Protein AF-A0A2G9U4J9-F1 (afdb_monomer)

Foldseek 3Di:
DDDDPDPPPPDPDPDPQLDWPWDDDPPDIDTDDDQADPPDLVVCCVPPVSNSLNNLVVLLVLCQPPQLLPDDLVLQLLLLLLVVLLVQQVVCVVVVHDSFRPLVPDPLVVSCVVRHHPNNCVPPPDDNVNSSVVSSVSNVVCRPPDSSRSSSVNVVSSCVRVVSNDDDDDDDDD

Mean predicted aligned error: 8.85 Å

InterPro domains:
  IPR000299 FERM domain [PS50057] (1-174)
  IPR014352 FERM/acyl-CoA-binding protein superfamily [G3DSA:1.20.80.10] (36-163)
  IPR035963 FERM superfamily, second domain [SSF47031] (39-164)

Sequence (174 aa):
MMRSFGFSNSGFDPLPAAGKVLVKGPILSFELRLRFIPQSAYELLLTESNAFFYLNEQVFEDFLGHVAWKVSLEAALELAALKVCRDCLEKQVKSCLDHKIDLDSINMDSAMQAFIPKSVLCGENIKPSALRRQFSQLLKKFSSLSPTESVLRSLSILIDIVKFDVEIFKASMG

Radius of gyration: 19.48 Å; Cα contacts (8 Å, |Δi|>4): 143; chains: 1; bounding box: 36×62×48 Å

Nearest PDB structures (foldseek):
  2j0j-assembly1_A  TM=7.687E-01  e=2.417E-04  Gallus gallus
  2al6-assembly2_B  TM=7.504E-01  e=2.417E-04  Gallus gallus
  4cye-assembly1_A  TM=7.623E-01  e=3.446E-04  Gallus gallus
  6cb0-assembly1_A  TM=7.656E-01  e=4.671E-0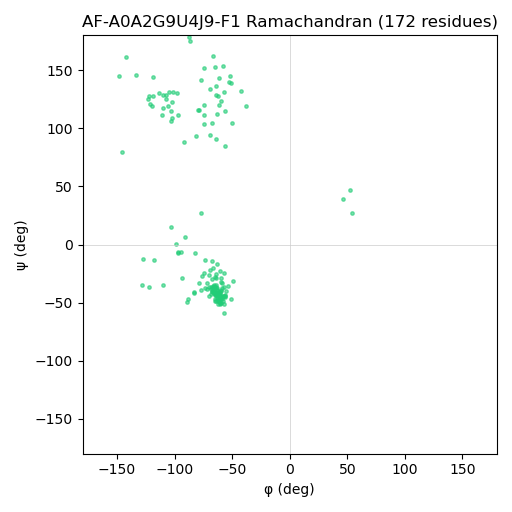4  Gallus gallus
  7edr-assembly1_A  TM=7.122E-01  e=2.832E-02  Drosophila melanogaster

Solvent-accessible surface area (backbone atoms only — not comparable to full-atom values): 10857 Å² total; per-residue (Å²): 142,80,84,80,79,76,80,72,92,66,78,84,65,74,80,64,85,82,59,86,56,67,50,75,58,99,87,50,73,50,68,75,76,92,80,83,69,66,98,40,71,66,56,36,42,75,76,38,51,67,58,38,59,38,47,49,54,57,51,52,48,51,30,68,74,74,46,37,74,77,55,54,64,65,58,38,44,51,48,31,28,37,50,51,43,38,55,48,42,55,52,29,59,75,66,73,48,70,100,60,61,63,69,87,76,54,59,60,69,60,51,45,67,74,50,38,40,63,59,60,72,66,33,93,89,56,57,67,70,59,52,52,51,54,41,54,51,46,36,66,68,42,49,77,52,50,63,65,58,34,45,54,53,43,49,67,56,42,43,80,73,65,39,76,86,62,85,90,79,94,79,85,88,132

Secondary structure (DSSP, 8-state):
----------------TT---EEE-SS-EEE----S--S-HHHHHHH-HHHHHHHHHHHHHHIIIIIGGGS-HHHHHHHHHHHHHHHHHHHHHHTT--SS--GGG--HHHHHHHHS-HHHHT-TT--HHHHHHHHHHHHHHHTTS-HHHHHHHHHHHHHHHH-TT---------

Organism: Teladorsagia circumcincta (NCBI:txid45464)

Structure (mmCIF, N/CA/C/O backbone):
data_AF-A0A2G9U4J9-F1
#
_entry.id   AF-A0A2G9U4J9-F1
#
loop_
_atom_site.group_PDB
_atom_site.id
_atom_site.type_symbol
_atom_site.label_atom_id
_atom_site.label_alt_id
_atom_site.label_comp_id
_atom_site.label_asym_id
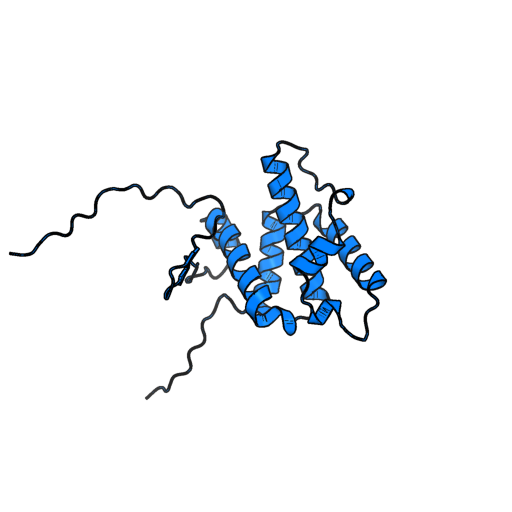_atom_site.label_entity_id
_atom_site.label_seq_id
_atom_site.pdbx_PDB_ins_code
_atom_site.Cartn_x
_atom_site.Cartn_y
_atom_site.Cartn_z
_atom_site.occupancy
_atom_site.B_iso_or_equiv
_atom_site.auth_seq_id
_atom_site.auth_comp_id
_atom_site.auth_asym_id
_atom_site.auth_atom_id
_atom_site.pdbx_PDB_model_num
ATOM 1 N N . MET A 1 1 ? -12.123 -42.830 29.440 1.00 36.97 1 MET A N 1
ATOM 2 C CA . MET A 1 1 ? -11.013 -41.932 29.826 1.00 36.97 1 MET A CA 1
ATOM 3 C C . MET A 1 1 ? -10.673 -41.062 28.618 1.00 36.97 1 MET A C 1
ATOM 5 O O . MET A 1 1 ? -9.771 -41.378 27.861 1.00 36.97 1 MET A O 1
ATOM 9 N N . MET A 1 2 ? -11.474 -40.023 28.381 1.00 30.92 2 MET A N 1
ATOM 10 C CA . MET A 1 2 ? -11.216 -38.993 27.372 1.00 30.92 2 MET A CA 1
ATOM 11 C C . MET A 1 2 ? -10.877 -37.730 28.152 1.00 30.92 2 MET A C 1
ATOM 13 O O . MET A 1 2 ? -11.672 -37.281 28.974 1.00 30.92 2 MET A O 1
ATOM 17 N N . ARG A 1 3 ? -9.653 -37.229 27.984 1.00 28.72 3 ARG A N 1
ATOM 18 C CA . ARG A 1 3 ? -9.220 -35.984 28.612 1.00 28.72 3 ARG A CA 1
ATOM 19 C C . ARG A 1 3 ? -9.871 -34.829 27.863 1.00 28.72 3 ARG A C 1
ATOM 21 O O . ARG A 1 3 ? -9.539 -34.578 26.710 1.00 28.72 3 ARG A O 1
ATOM 28 N N . SER A 1 4 ? -10.786 -34.150 28.541 1.00 30.53 4 SER A N 1
ATOM 29 C CA . SER A 1 4 ? -11.252 -32.819 28.181 1.00 30.53 4 SER A CA 1
ATOM 30 C C . SER A 1 4 ? -10.045 -31.884 28.104 1.00 30.53 4 SER A C 1
ATOM 32 O O . SER A 1 4 ? -9.381 -31.648 29.113 1.00 30.53 4 SER A O 1
ATOM 34 N N . PHE A 1 5 ? -9.738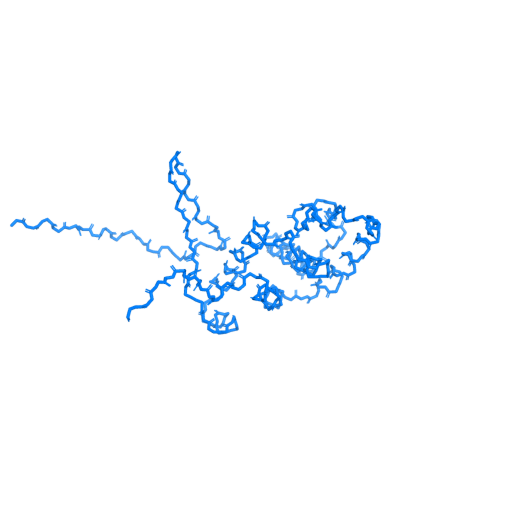 -31.368 26.915 1.00 31.17 5 PHE A N 1
ATOM 35 C CA . PHE A 1 5 ? -8.897 -30.183 26.797 1.00 31.17 5 PHE A CA 1
ATOM 36 C C . PHE A 1 5 ? -9.760 -28.991 27.200 1.00 31.17 5 PHE A C 1
ATOM 38 O O . PHE A 1 5 ? -10.661 -28.583 26.471 1.00 31.17 5 PHE A O 1
ATOM 45 N N . GLY A 1 6 ? -9.532 -28.493 28.414 1.00 28.42 6 GLY A N 1
ATOM 46 C CA . GLY A 1 6 ? -10.104 -27.233 28.857 1.00 28.42 6 GLY A CA 1
ATOM 47 C C . GLY A 1 6 ? -9.552 -26.113 27.986 1.00 28.42 6 GLY A C 1
ATOM 48 O O . GLY A 1 6 ? -8.365 -25.807 28.055 1.00 28.42 6 GLY A O 1
ATOM 49 N N . PHE A 1 7 ? -10.412 -25.504 27.174 1.00 33.00 7 PHE A N 1
ATOM 50 C CA . PHE A 1 7 ? -10.170 -24.152 26.697 1.00 33.00 7 PHE A CA 1
ATOM 51 C C . PHE A 1 7 ? -10.279 -23.245 27.921 1.00 33.00 7 PHE A C 1
ATOM 53 O O . PHE A 1 7 ? -11.371 -23.036 28.451 1.00 33.00 7 PHE A O 1
ATOM 60 N N . SER A 1 8 ? -9.141 -22.775 28.434 1.00 32.09 8 SER A N 1
ATOM 61 C CA . SER A 1 8 ? -9.169 -21.697 29.413 1.00 32.09 8 SER A CA 1
ATOM 62 C C . SER A 1 8 ? -9.732 -20.463 28.722 1.00 32.09 8 SER A C 1
ATOM 64 O O . SER A 1 8 ? -9.238 -20.071 27.666 1.00 32.09 8 SER A O 1
ATOM 66 N N . ASN A 1 9 ? -10.740 -19.854 29.343 1.00 37.81 9 ASN A N 1
ATOM 67 C CA . ASN A 1 9 ? -11.154 -18.480 29.095 1.00 37.81 9 ASN A CA 1
ATOM 68 C C . ASN A 1 9 ? -9.953 -17.545 29.321 1.00 37.81 9 ASN A C 1
ATOM 70 O O . ASN A 1 9 ? -9.770 -17.007 30.409 1.00 37.81 9 ASN A O 1
ATOM 74 N N . SER A 1 10 ? -9.116 -17.372 28.306 1.00 32.56 10 SER A N 1
ATOM 75 C CA . SER A 1 10 ? -8.275 -16.192 28.147 1.00 32.56 10 SER A CA 1
ATOM 76 C C . SER A 1 10 ? -8.949 -15.359 27.073 1.00 32.56 10 SER A C 1
ATOM 78 O O . SER A 1 10 ? -9.120 -15.842 25.953 1.00 32.56 10 SER A O 1
ATOM 80 N N . GLY A 1 11 ? -9.416 -14.175 27.466 1.00 31.97 11 GLY A N 1
ATOM 81 C CA . GLY A 1 11 ? -10.192 -13.268 26.637 1.00 31.97 11 GLY A CA 1
ATOM 82 C C . GLY A 1 11 ? -9.645 -13.175 25.220 1.00 31.97 11 GLY A C 1
ATOM 83 O O . GLY A 1 11 ? -8.449 -12.991 25.007 1.00 31.97 11 GLY A O 1
ATOM 84 N N . PHE A 1 12 ? -10.546 -13.300 24.248 1.00 34.50 12 PHE A N 1
ATOM 85 C CA . PHE A 1 12 ? -10.321 -12.658 22.967 1.00 34.50 12 PHE A CA 1
ATOM 86 C C . PHE A 1 12 ? -10.325 -11.162 23.255 1.00 34.50 12 PHE A C 1
ATOM 88 O O . PHE A 1 12 ? -11.378 -10.527 23.308 1.00 34.50 12 PHE A O 1
ATOM 95 N N . ASP A 1 13 ? -9.138 -10.631 23.533 1.00 31.45 13 ASP A N 1
ATOM 96 C CA . ASP A 1 13 ? -8.914 -9.203 23.474 1.00 31.45 13 ASP A CA 1
ATOM 97 C C . ASP A 1 13 ? -9.378 -8.722 22.089 1.00 31.45 13 ASP A C 1
ATOM 99 O O . ASP A 1 13 ? -9.175 -9.428 21.089 1.00 31.45 13 ASP A O 1
ATOM 103 N N . PRO A 1 14 ? -10.037 -7.556 22.004 1.00 36.38 14 PRO A N 1
ATOM 104 C CA . PRO A 1 14 ? -10.366 -6.962 20.719 1.00 36.38 14 PRO A CA 1
ATOM 105 C C . PRO A 1 14 ? -9.102 -6.905 19.860 1.00 36.38 14 PRO A C 1
ATOM 107 O O . PRO A 1 14 ? -8.018 -6.610 20.369 1.00 36.38 14 PRO A O 1
ATOM 110 N N . LEU A 1 15 ? -9.260 -7.223 18.570 1.00 43.19 15 LEU A N 1
ATOM 111 C CA . LEU A 1 15 ? -8.196 -7.215 17.567 1.00 43.19 15 LEU A CA 1
ATOM 112 C C . LEU A 1 15 ? -7.256 -6.022 17.834 1.00 43.19 15 LEU A C 1
ATOM 114 O O . LEU A 1 15 ? -7.739 -4.884 17.844 1.00 43.19 15 LEU A O 1
ATOM 118 N N . PRO A 1 16 ? -5.954 -6.242 18.107 1.00 38.91 16 PRO A N 1
ATOM 119 C CA . PRO A 1 16 ? -5.053 -5.147 18.426 1.00 38.91 16 PRO A CA 1
ATOM 120 C C . PRO A 1 16 ? -5.074 -4.155 17.269 1.00 38.91 16 PRO A C 1
ATOM 122 O O . PRO A 1 16 ? -4.979 -4.549 16.105 1.00 38.91 16 PRO A O 1
ATOM 125 N N . ALA A 1 17 ? -5.236 -2.872 17.596 1.00 41.47 17 ALA A N 1
ATOM 126 C CA . ALA A 1 17 ? -5.313 -1.791 16.626 1.00 41.47 17 ALA A CA 1
ATOM 127 C C . ALA A 1 17 ? -4.137 -1.883 15.636 1.00 41.47 17 ALA A C 1
ATOM 129 O O . ALA A 1 17 ? -2.997 -1.590 15.990 1.00 41.47 17 ALA A O 1
ATOM 130 N N . ALA A 1 18 ? -4.433 -2.340 14.415 1.00 43.75 18 ALA A N 1
ATOM 131 C CA . ALA A 1 18 ? -3.547 -2.359 13.252 1.00 43.75 18 ALA A CA 1
ATOM 132 C C . ALA A 1 18 ? -2.112 -2.877 13.505 1.00 43.75 18 ALA A C 1
ATOM 134 O O . ALA A 1 18 ? -1.146 -2.339 12.967 1.00 43.75 18 ALA A O 1
ATOM 135 N N . GLY A 1 19 ? -1.954 -3.919 14.326 1.00 52.53 19 GLY A N 1
ATOM 136 C CA . GLY A 1 19 ? -0.656 -4.539 14.601 1.00 52.53 19 GLY A CA 1
ATOM 137 C C . GLY A 1 19 ? -0.524 -5.902 13.931 1.00 52.53 19 GLY A C 1
ATOM 138 O O . GLY A 1 19 ? -1.340 -6.792 14.163 1.00 52.53 19 GLY A O 1
ATOM 139 N N . LYS A 1 20 ? 0.526 -6.104 13.130 1.00 58.56 20 LYS A N 1
ATOM 140 C CA . LYS A 1 20 ? 0.898 -7.438 12.651 1.00 58.56 20 LYS A CA 1
ATOM 141 C C . LYS A 1 20 ? 1.197 -8.377 13.813 1.00 58.56 20 LYS A C 1
ATOM 143 O O . LYS A 1 20 ? 2.131 -8.139 14.573 1.00 58.56 20 LYS A O 1
ATOM 148 N N . VAL A 1 21 ? 0.488 -9.501 13.879 1.00 64.06 21 VAL A N 1
ATOM 149 C CA . VAL A 1 21 ? 0.879 -10.633 14.724 1.00 64.06 21 VAL A CA 1
ATOM 150 C C . VAL A 1 21 ? 1.730 -11.573 13.874 1.00 64.06 21 VAL A C 1
ATOM 152 O O . VAL A 1 21 ? 1.216 -12.470 13.206 1.00 64.06 21 VAL A O 1
ATOM 155 N N . LEU A 1 22 ? 3.041 -11.317 13.861 1.00 75.00 22 LEU A N 1
ATOM 156 C CA . LEU A 1 22 ? 4.043 -12.205 13.276 1.00 75.00 22 LEU A CA 1
ATOM 157 C C . LEU A 1 22 ? 4.885 -12.811 14.399 1.00 75.00 22 LEU A C 1
ATOM 159 O O . LEU A 1 22 ? 5.683 -12.119 15.030 1.00 75.00 22 LEU A O 1
ATOM 163 N N . VAL A 1 23 ? 4.742 -14.114 14.621 1.00 77.25 23 VAL A N 1
ATOM 164 C CA . VAL A 1 23 ? 5.563 -14.861 15.579 1.00 77.25 23 VAL A CA 1
ATOM 165 C C . VAL A 1 23 ? 6.601 -15.652 14.794 1.00 77.25 23 VAL A C 1
ATOM 167 O O . VAL A 1 23 ? 6.274 -16.643 14.143 1.00 77.25 23 VAL A O 1
ATOM 170 N N . LYS A 1 24 ? 7.861 -15.202 14.829 1.00 75.38 24 LYS A N 1
ATOM 171 C CA . LYS A 1 24 ? 8.996 -15.891 14.196 1.00 75.38 24 LYS A CA 1
ATOM 172 C C . LYS A 1 24 ? 9.743 -16.741 15.218 1.00 75.38 24 LYS A C 1
ATOM 174 O O . LYS A 1 24 ? 10.407 -16.216 16.106 1.00 75.38 24 LYS A O 1
ATOM 179 N N . GLY A 1 25 ? 9.645 -18.054 15.063 1.00 78.25 25 GLY A N 1
ATOM 180 C CA . GLY A 1 25 ? 10.557 -19.012 15.672 1.00 78.25 25 GLY A CA 1
ATOM 181 C C . GLY A 1 25 ? 11.791 -19.262 14.793 1.00 78.25 25 GLY A C 1
ATOM 182 O O . GLY A 1 25 ? 11.885 -18.738 13.683 1.00 78.25 25 GLY A O 1
ATOM 183 N N . PRO A 1 26 ? 12.732 -20.103 15.256 1.00 79.62 26 PRO A N 1
ATOM 184 C CA . PRO A 1 26 ? 13.953 -20.430 14.513 1.00 79.62 26 PRO A CA 1
ATOM 185 C C . PRO A 1 26 ? 13.695 -21.220 13.218 1.00 79.62 26 PRO A C 1
ATOM 187 O O . PRO A 1 26 ? 14.551 -21.245 12.343 1.00 79.62 26 PRO A O 1
ATOM 190 N N . ILE A 1 27 ? 12.532 -21.875 13.103 1.00 89.31 27 ILE A N 1
ATOM 191 C CA . ILE A 1 27 ? 12.177 -22.750 11.970 1.00 89.31 27 ILE A CA 1
ATOM 192 C C . ILE A 1 27 ? 10.813 -22.378 11.366 1.00 89.31 27 ILE A C 1
ATOM 194 O O . ILE A 1 27 ? 10.626 -22.488 10.159 1.00 89.31 27 ILE A O 1
ATOM 198 N N . LEU A 1 28 ? 9.855 -21.935 12.187 1.00 89.31 28 LEU A N 1
ATOM 199 C CA . LEU A 1 28 ? 8.484 -21.642 11.763 1.00 89.31 28 LEU A CA 1
ATOM 200 C C . LEU A 1 28 ? 8.137 -20.174 12.000 1.00 89.31 28 LEU A C 1
ATOM 202 O O . LEU A 1 28 ? 8.521 -19.596 13.016 1.00 89.31 28 LEU A O 1
ATOM 206 N N . SER A 1 29 ? 7.355 -19.602 11.089 1.00 86.56 29 SER A N 1
ATOM 207 C CA . SER A 1 29 ? 6.734 -18.289 11.247 1.00 86.56 29 SER A CA 1
ATOM 208 C C . SER A 1 29 ? 5.218 -18.418 11.207 1.00 86.56 29 SER A C 1
ATOM 210 O O . SER A 1 29 ? 4.678 -18.981 10.256 1.00 86.56 29 SER A O 1
ATOM 212 N N . PHE A 1 30 ? 4.543 -17.864 12.207 1.00 87.31 30 PHE A N 1
ATOM 213 C CA . PHE A 1 30 ? 3.091 -17.739 12.231 1.00 87.31 30 PHE A CA 1
ATOM 214 C C . PHE A 1 30 ? 2.722 -16.303 11.894 1.00 87.31 30 PHE A C 1
ATOM 216 O O . PHE A 1 30 ? 3.172 -15.382 12.575 1.00 87.31 30 PHE A O 1
ATOM 223 N N . GLU A 1 31 ? 1.918 -16.123 10.853 1.00 88.94 31 GLU A N 1
ATOM 224 C CA . GLU A 1 31 ? 1.393 -14.826 10.442 1.00 88.94 31 GLU A CA 1
ATOM 225 C C . GLU A 1 31 ? -0.136 -14.901 10.465 1.00 88.94 31 GLU A C 1
ATOM 227 O O . GLU A 1 31 ? -0.730 -15.746 9.790 1.00 88.94 31 GLU A O 1
ATOM 232 N N . LEU A 1 32 ? -0.777 -14.041 11.262 1.00 90.88 32 LEU A N 1
ATOM 233 C CA . LEU A 1 32 ? -2.209 -13.782 11.106 1.00 90.88 32 LEU A CA 1
ATOM 234 C C . LEU A 1 32 ? -2.417 -13.145 9.733 1.00 90.88 32 LEU A C 1
ATOM 236 O O . LEU A 1 32 ? -1.622 -12.285 9.376 1.00 90.88 32 LEU A O 1
ATOM 240 N N . ARG A 1 33 ? -3.439 -13.564 8.978 1.00 93.25 33 ARG A N 1
ATOM 241 C CA . ARG A 1 33 ? -3.790 -12.979 7.677 1.00 93.25 33 ARG A CA 1
ATOM 242 C C . ARG A 1 33 ? -5.292 -13.051 7.425 1.00 93.25 33 ARG A C 1
ATOM 244 O O . ARG A 1 33 ? -5.934 -14.042 7.780 1.00 93.25 33 ARG A O 1
ATOM 251 N N . LEU A 1 34 ? -5.837 -12.039 6.755 1.00 92.69 34 LEU A N 1
ATOM 252 C CA . LEU A 1 34 ? -7.154 -12.116 6.131 1.00 92.69 34 LEU A CA 1
ATOM 253 C C . LEU A 1 34 ? -7.047 -12.972 4.875 1.00 92.69 34 LEU A C 1
ATOM 255 O O . LEU A 1 34 ? -6.283 -12.655 3.964 1.00 92.69 34 LEU A O 1
ATOM 259 N N . ARG A 1 35 ? -7.811 -14.064 4.856 1.00 91.75 35 ARG A N 1
ATOM 260 C CA . ARG A 1 35 ? -7.855 -15.012 3.738 1.00 91.75 35 ARG A CA 1
ATOM 261 C C . ARG A 1 35 ? -9.176 -14.979 2.979 1.00 91.75 35 ARG A C 1
ATOM 263 O O . ARG A 1 35 ? -9.197 -15.145 1.770 1.00 91.75 35 ARG A O 1
ATOM 270 N N . PHE A 1 36 ? -10.273 -14.749 3.692 1.00 88.94 36 PHE A N 1
ATOM 271 C CA . PHE A 1 36 ? -11.599 -14.617 3.104 1.00 88.94 36 PHE A CA 1
ATOM 272 C C . PHE A 1 36 ? -11.948 -13.137 3.050 1.00 88.94 36 PHE A C 1
ATOM 274 O O . PHE A 1 36 ? -12.144 -12.505 4.088 1.00 88.94 36 PHE A O 1
ATOM 281 N N . ILE A 1 37 ? -11.955 -12.588 1.841 1.00 88.31 37 ILE A N 1
ATOM 282 C CA . ILE A 1 37 ? -12.143 -11.161 1.598 1.00 88.31 37 ILE A CA 1
ATOM 283 C C . ILE A 1 37 ? -13.542 -10.973 1.009 1.00 88.31 37 ILE A C 1
ATOM 285 O O . ILE A 1 37 ? -13.884 -11.674 0.053 1.00 88.31 37 ILE A O 1
ATOM 289 N N . PRO A 1 38 ? -14.371 -10.070 1.564 1.00 85.81 38 PRO A N 1
ATOM 290 C CA . PRO A 1 38 ? -15.657 -9.739 0.966 1.00 85.81 38 PRO A CA 1
ATOM 291 C C . PRO A 1 38 ? -15.480 -9.233 -0.463 1.00 85.81 38 PRO A C 1
ATOM 293 O O . PRO A 1 38 ? -14.461 -8.633 -0.801 1.00 85.81 38 PRO A O 1
ATOM 296 N N . GLN A 1 39 ? -16.506 -9.403 -1.292 1.00 83.44 39 GLN A N 1
ATOM 297 C CA . GLN A 1 39 ? -16.456 -8.972 -2.690 1.00 83.44 39 GLN A CA 1
ATOM 298 C C . GLN A 1 39 ? -16.234 -7.454 -2.830 1.00 83.44 39 GLN A C 1
ATOM 300 O O . GLN A 1 39 ? -15.747 -6.982 -3.855 1.00 83.44 39 GLN A O 1
ATOM 305 N N . SER A 1 40 ? -16.581 -6.685 -1.795 1.00 89.25 40 SER A N 1
ATOM 306 C CA . SER A 1 40 ? -16.404 -5.242 -1.749 1.00 89.25 40 SER A CA 1
ATOM 307 C C . SER A 1 40 ? -15.562 -4.814 -0.549 1.00 89.25 40 SER A C 1
ATOM 309 O O . SER A 1 40 ? -15.924 -5.043 0.605 1.00 89.25 40 SER A O 1
ATOM 311 N N . ALA A 1 41 ? -14.479 -4.076 -0.809 1.00 90.88 41 ALA A N 1
ATOM 312 C CA . ALA A 1 41 ? -13.712 -3.410 0.246 1.00 90.88 41 ALA A CA 1
ATOM 313 C C . ALA A 1 41 ? -14.572 -2.409 1.045 1.00 90.88 41 ALA A C 1
ATOM 315 O O . ALA A 1 41 ? -14.328 -2.184 2.228 1.00 90.88 41 ALA A O 1
ATOM 316 N N . TYR A 1 42 ? -15.603 -1.833 0.415 1.00 92.00 42 TYR A N 1
ATOM 317 C CA . TYR A 1 42 ? -16.548 -0.940 1.082 1.00 92.00 42 TYR A CA 1
ATOM 318 C C . TYR A 1 42 ? -17.457 -1.692 2.065 1.00 92.00 42 TYR A C 1
ATOM 320 O O . TYR A 1 42 ? -17.743 -1.192 3.147 1.00 92.00 42 TYR A O 1
ATOM 328 N N . GLU A 1 43 ? -17.866 -2.916 1.731 1.00 92.56 43 GLU A N 1
ATOM 329 C CA . GLU A 1 43 ? -18.619 -3.771 2.655 1.00 92.56 43 GLU A CA 1
ATOM 330 C C . GLU A 1 43 ? -17.774 -4.135 3.882 1.00 92.56 43 GLU A C 1
ATOM 332 O O . GLU A 1 43 ? -18.251 -4.027 5.012 1.00 92.56 43 GLU A O 1
ATOM 337 N N . LEU A 1 44 ? -16.497 -4.482 3.673 1.00 92.94 44 LEU A N 1
ATOM 338 C CA . LEU A 1 44 ? -15.561 -4.744 4.769 1.00 92.94 44 LEU A CA 1
ATOM 339 C C . LEU A 1 44 ? -15.380 -3.515 5.671 1.00 92.94 44 LEU A C 1
ATOM 341 O O . LEU A 1 44 ? -15.359 -3.647 6.887 1.00 92.94 44 LEU A O 1
ATOM 345 N N . LEU A 1 45 ? -15.297 -2.315 5.092 1.00 94.00 45 LEU A N 1
ATOM 346 C CA . LEU A 1 45 ? -15.221 -1.064 5.847 1.00 94.00 45 LEU A CA 1
ATOM 347 C C . LEU A 1 45 ? -16.451 -0.838 6.742 1.00 94.00 45 LEU A C 1
ATOM 349 O O . LEU A 1 45 ? -16.295 -0.400 7.882 1.00 94.00 45 LEU A O 1
ATOM 353 N N . LEU A 1 46 ? -17.655 -1.091 6.220 1.00 93.25 46 LEU A N 1
ATOM 354 C CA . LEU A 1 46 ? -18.906 -0.878 6.956 1.00 93.25 46 LEU A CA 1
ATOM 355 C C . LEU A 1 46 ? -19.127 -1.909 8.065 1.00 93.25 46 LEU A C 1
ATOM 357 O O . LEU A 1 46 ? -19.738 -1.586 9.081 1.00 93.25 46 LEU A O 1
ATOM 361 N N . THR A 1 47 ? -18.666 -3.140 7.852 1.00 92.81 47 THR A N 1
ATOM 362 C CA . THR A 1 47 ? -18.865 -4.252 8.789 1.00 92.81 47 THR A CA 1
ATOM 363 C C . THR A 1 47 ? -17.759 -4.321 9.838 1.00 92.81 47 THR A C 1
ATOM 365 O O . THR A 1 47 ? -18.058 -4.420 11.022 1.00 92.81 47 THR A O 1
ATOM 368 N N . GLU A 1 48 ? -16.493 -4.219 9.425 1.00 93.06 48 GLU A N 1
ATOM 369 C CA . GLU A 1 48 ? -15.310 -4.427 10.266 1.00 93.06 48 GLU A CA 1
ATOM 370 C C . GLU A 1 48 ? -14.165 -3.482 9.851 1.00 93.06 48 GLU A C 1
ATOM 372 O O . GLU A 1 48 ? -13.204 -3.858 9.169 1.00 93.06 48 GLU A O 1
ATOM 377 N N . SER A 1 49 ? -14.231 -2.223 10.290 1.00 92.44 49 SER A N 1
ATOM 378 C CA . SER A 1 49 ? -13.266 -1.179 9.905 1.00 92.44 49 SER A CA 1
ATOM 379 C C . SER A 1 49 ? -11.806 -1.529 10.235 1.00 92.44 49 SER A C 1
ATOM 381 O O . SER A 1 49 ? -10.903 -1.243 9.447 1.00 92.44 49 SER A O 1
ATOM 383 N N . ASN A 1 50 ? -11.554 -2.210 11.357 1.00 91.44 50 ASN A N 1
ATOM 384 C CA . ASN A 1 50 ? -10.209 -2.663 11.720 1.00 91.44 50 ASN A CA 1
ATOM 385 C C . ASN A 1 50 ? -9.670 -3.703 10.728 1.00 91.44 50 ASN A C 1
ATOM 387 O O . ASN A 1 50 ? -8.507 -3.623 10.329 1.00 91.44 50 ASN A O 1
ATOM 391 N N . ALA A 1 51 ? -10.513 -4.647 10.294 1.00 92.56 51 ALA A N 1
ATOM 392 C CA . ALA A 1 51 ? -10.147 -5.635 9.283 1.00 92.56 51 ALA A CA 1
ATOM 393 C C . ALA A 1 51 ? -9.891 -4.967 7.924 1.00 92.56 51 ALA A C 1
ATOM 395 O O . ALA A 1 51 ? -8.952 -5.340 7.227 1.00 92.56 51 ALA A O 1
ATOM 396 N N . PHE A 1 52 ? -10.654 -3.929 7.577 1.00 95.31 52 PHE A N 1
ATOM 397 C CA . PHE A 1 52 ? -10.427 -3.130 6.373 1.00 95.31 52 PHE A CA 1
ATOM 398 C C . PHE A 1 52 ? -9.042 -2.456 6.352 1.00 95.31 52 PHE A C 1
ATOM 400 O O . PHE A 1 52 ? -8.293 -2.606 5.383 1.00 95.31 52 PHE A O 1
ATOM 407 N N . PHE A 1 53 ? -8.654 -1.764 7.430 1.00 93.94 53 PHE A N 1
ATOM 408 C CA . PHE A 1 53 ? -7.318 -1.157 7.516 1.00 93.94 53 PHE A CA 1
ATOM 409 C C . PHE A 1 53 ? -6.206 -2.206 7.539 1.00 93.94 53 PHE A C 1
ATOM 411 O O . PHE A 1 53 ? -5.142 -1.992 6.954 1.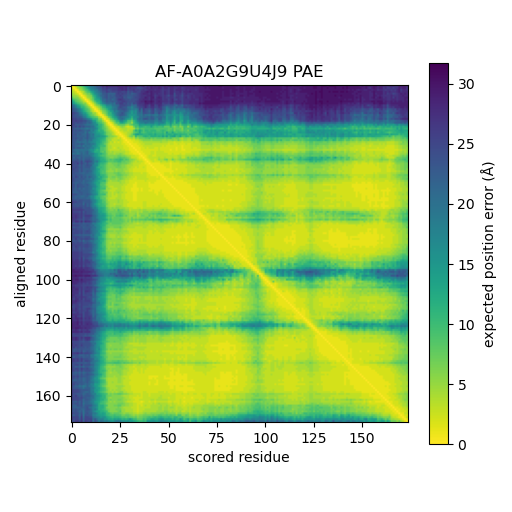00 93.94 53 PHE A O 1
ATOM 418 N N . TYR A 1 54 ? -6.456 -3.338 8.193 1.00 93.75 54 TYR A N 1
ATOM 419 C CA . TYR A 1 54 ? -5.522 -4.451 8.249 1.00 93.75 54 TYR A CA 1
ATOM 420 C C . TYR A 1 54 ? -5.320 -5.119 6.880 1.00 93.75 54 TYR A C 1
ATOM 422 O O . TYR A 1 54 ? -4.183 -5.408 6.507 1.00 93.75 54 TYR A O 1
ATOM 430 N N . LEU A 1 55 ? -6.388 -5.286 6.091 1.00 95.00 55 LEU A N 1
ATOM 431 C CA . LEU A 1 55 ? -6.301 -5.809 4.728 1.00 95.00 55 LEU A CA 1
ATOM 432 C C . LEU A 1 55 ? -5.362 -4.954 3.874 1.00 95.00 55 LEU A C 1
ATOM 434 O O . LEU A 1 55 ? -4.512 -5.489 3.170 1.00 95.00 55 LEU A O 1
ATOM 438 N N . ASN A 1 56 ? -5.478 -3.629 3.969 1.00 95.75 56 ASN A N 1
ATOM 439 C CA . ASN A 1 56 ? -4.594 -2.728 3.239 1.00 95.75 56 ASN A CA 1
ATOM 440 C C . ASN A 1 56 ? -3.127 -2.907 3.620 1.00 95.75 56 ASN A C 1
ATOM 442 O O . ASN A 1 56 ? -2.283 -2.921 2.734 1.00 95.75 56 ASN A O 1
ATOM 446 N N . GLU A 1 57 ? -2.817 -3.057 4.910 1.00 93.69 57 GLU A N 1
ATOM 447 C CA . GLU A 1 57 ? -1.442 -3.328 5.346 1.00 93.69 57 GLU A CA 1
ATOM 448 C C . GLU A 1 57 ? -0.913 -4.630 4.751 1.00 93.69 57 GLU A C 1
ATOM 450 O O . GLU A 1 57 ? 0.139 -4.626 4.112 1.00 93.69 57 GLU A O 1
ATOM 455 N N . GLN A 1 58 ? -1.690 -5.706 4.887 1.00 94.06 58 GLN A N 1
ATOM 456 C CA . GLN A 1 58 ? -1.340 -7.027 4.379 1.00 94.06 58 GLN A CA 1
ATOM 457 C C . GLN A 1 58 ? -1.064 -7.010 2.869 1.00 94.06 58 GLN A C 1
ATOM 459 O O . GLN A 1 58 ? -0.024 -7.483 2.411 1.00 94.06 58 GLN A O 1
ATOM 464 N N .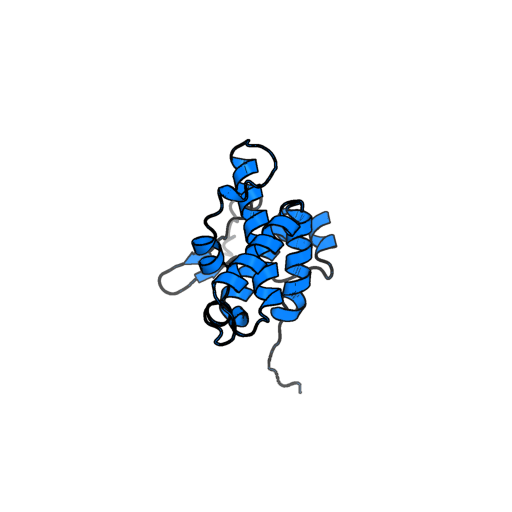 VAL A 1 59 ? -1.988 -6.450 2.086 1.00 95.12 59 VAL A N 1
ATOM 465 C CA . VAL A 1 59 ? -1.879 -6.418 0.621 1.00 95.12 59 VAL A CA 1
ATOM 466 C C . VAL A 1 59 ? -0.740 -5.500 0.174 1.00 95.12 59 VAL A C 1
ATOM 468 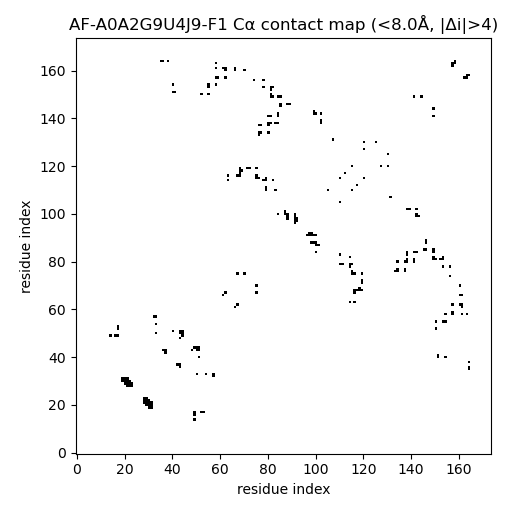O O . VAL A 1 59 ? -0.048 -5.805 -0.797 1.00 95.12 59 VAL A O 1
ATOM 471 N N . PHE A 1 60 ? -0.507 -4.386 0.872 1.00 94.62 60 PHE A N 1
ATOM 472 C CA . PHE A 1 60 ? 0.581 -3.471 0.528 1.00 94.62 60 PHE A CA 1
ATOM 473 C C . PHE A 1 60 ? 1.958 -4.118 0.723 1.00 94.62 60 PHE A C 1
ATOM 475 O O . PHE A 1 60 ? 2.881 -3.877 -0.056 1.00 94.62 60 PHE A O 1
ATOM 482 N N . GLU A 1 61 ? 2.119 -4.970 1.731 1.00 91.69 61 GLU A N 1
ATOM 483 C CA . GLU A 1 61 ? 3.367 -5.716 1.904 1.00 91.69 61 GLU A CA 1
ATOM 484 C C . GLU A 1 61 ? 3.523 -6.839 0.891 1.00 91.69 61 GLU A C 1
ATOM 486 O O . GLU A 1 61 ? 4.632 -7.041 0.401 1.00 91.69 61 GLU A O 1
ATOM 491 N N . ASP A 1 62 ? 2.440 -7.531 0.527 1.00 92.38 62 ASP A N 1
ATOM 492 C CA . ASP A 1 62 ? 2.484 -8.495 -0.575 1.00 92.38 62 ASP A CA 1
ATOM 493 C C . ASP A 1 62 ? 2.904 -7.806 -1.876 1.00 92.38 62 ASP A C 1
ATOM 495 O O . ASP A 1 62 ? 3.721 -8.337 -2.635 1.00 92.38 62 ASP A O 1
ATOM 499 N N . PHE A 1 63 ? 2.395 -6.592 -2.101 1.00 93.75 63 PHE A N 1
ATOM 500 C CA . PHE A 1 63 ? 2.816 -5.736 -3.197 1.00 93.75 63 PHE A CA 1
ATOM 501 C C . PHE A 1 63 ? 4.320 -5.464 -3.145 1.00 93.75 63 PHE A C 1
ATOM 503 O O . PHE A 1 63 ? 5.024 -5.846 -4.083 1.00 93.75 63 PHE A O 1
ATOM 510 N N . LEU A 1 64 ? 4.830 -4.876 -2.057 1.00 90.25 64 LEU A N 1
ATOM 511 C CA . LEU A 1 64 ? 6.255 -4.548 -1.914 1.00 90.25 64 LEU A CA 1
ATOM 512 C C . LEU A 1 64 ? 7.169 -5.781 -1.996 1.00 90.25 64 LEU A C 1
ATOM 514 O O . LEU A 1 64 ? 8.247 -5.708 -2.588 1.00 90.25 64 LEU A O 1
ATOM 518 N N . GLY A 1 65 ? 6.748 -6.902 -1.410 1.00 87.75 65 GLY A N 1
ATOM 519 C CA . GLY A 1 65 ? 7.547 -8.119 -1.290 1.00 87.75 65 GLY A CA 1
ATOM 520 C C . GLY A 1 65 ? 7.605 -8.965 -2.560 1.00 87.75 65 GLY A C 1
ATOM 521 O O . GLY A 1 65 ? 8.633 -9.592 -2.819 1.00 87.75 65 GLY A O 1
ATOM 522 N N . HIS A 1 66 ? 6.537 -8.989 -3.366 1.00 86.44 66 HIS A N 1
ATOM 523 C CA . HIS A 1 66 ? 6.403 -9.997 -4.427 1.00 86.44 66 HIS A CA 1
ATOM 524 C C . HIS A 1 66 ? 6.241 -9.430 -5.841 1.00 86.44 66 HIS A C 1
ATOM 526 O O . HIS A 1 66 ? 6.763 -10.018 -6.795 1.00 86.44 66 HIS A O 1
ATOM 532 N N . VAL A 1 67 ? 5.534 -8.307 -6.011 1.00 87.88 67 VAL A N 1
ATOM 533 C CA . VAL A 1 67 ? 5.091 -7.844 -7.347 1.00 87.88 67 VAL A CA 1
ATOM 534 C C . VAL A 1 67 ? 5.470 -6.404 -7.683 1.00 87.88 67 VAL A C 1
ATOM 536 O O . VAL A 1 67 ? 5.448 -6.030 -8.856 1.00 87.88 67 VAL A O 1
ATOM 539 N N . ALA A 1 68 ? 5.919 -5.629 -6.698 1.00 84.25 68 ALA A N 1
ATOM 540 C CA . ALA A 1 68 ? 6.367 -4.244 -6.821 1.00 84.25 68 ALA A CA 1
ATOM 541 C C . ALA A 1 68 ? 7.370 -4.019 -7.961 1.00 84.25 68 ALA A C 1
ATOM 543 O O . ALA A 1 68 ? 7.386 -2.964 -8.581 1.00 84.25 68 ALA A O 1
ATOM 544 N N . TRP A 1 69 ? 8.199 -5.007 -8.288 1.00 85.19 69 TRP A N 1
ATOM 545 C CA . TRP A 1 69 ? 9.189 -4.867 -9.351 1.00 85.19 69 TRP A CA 1
ATOM 546 C C . TRP A 1 69 ? 8.590 -4.786 -10.767 1.00 85.19 69 TRP A C 1
ATOM 548 O O . TRP A 1 69 ? 9.259 -4.263 -11.658 1.00 85.19 69 TRP A O 1
ATOM 558 N N . LYS A 1 70 ? 7.356 -5.275 -10.976 1.00 85.44 70 LYS A N 1
ATOM 559 C CA . LYS A 1 70 ? 6.648 -5.286 -12.274 1.00 85.44 70 LYS A CA 1
ATOM 560 C C . LYS A 1 70 ? 5.679 -4.120 -12.471 1.00 85.44 70 LYS A C 1
ATOM 562 O O . LYS A 1 70 ? 5.067 -4.018 -13.531 1.00 85.44 70 LYS A O 1
ATOM 567 N N . VAL A 1 71 ? 5.464 -3.305 -11.444 1.00 90.50 71 VAL A N 1
ATOM 568 C CA . VAL A 1 71 ? 4.419 -2.280 -11.464 1.00 90.50 71 VAL A CA 1
ATOM 569 C C . VAL A 1 71 ? 4.813 -1.096 -12.351 1.00 90.50 71 VAL A C 1
ATOM 571 O O . VAL A 1 71 ? 5.996 -0.784 -12.509 1.00 90.50 71 VAL A O 1
ATOM 574 N N . SER A 1 72 ? 3.820 -0.410 -12.919 1.00 91.81 72 SER A N 1
ATOM 575 C CA . SER A 1 72 ? 4.052 0.849 -13.625 1.00 91.81 72 SER A CA 1
ATOM 576 C C . SER A 1 72 ? 4.542 1.940 -12.666 1.00 91.81 72 SER A C 1
ATOM 578 O O . SER A 1 72 ? 4.216 1.949 -11.477 1.00 91.81 72 SER A O 1
ATOM 580 N N . LEU A 1 73 ? 5.300 2.900 -13.205 1.00 91.31 73 LEU A N 1
ATOM 581 C CA . LEU A 1 73 ? 5.744 4.088 -12.471 1.00 91.31 73 LEU A CA 1
ATOM 582 C C . LEU A 1 73 ? 4.574 4.802 -11.779 1.00 91.31 73 LEU A C 1
ATOM 584 O O . LEU A 1 73 ? 4.674 5.160 -10.610 1.00 91.31 73 LEU A O 1
ATOM 588 N N . GLU A 1 74 ? 3.483 5.014 -12.513 1.00 93.44 74 GLU A N 1
ATOM 589 C CA . GLU A 1 74 ? 2.308 5.743 -12.037 1.00 93.44 74 GLU A CA 1
ATOM 590 C C . GLU A 1 74 ? 1.678 5.060 -10.821 1.00 93.44 74 GLU A C 1
ATOM 592 O O . GLU A 1 74 ? 1.535 5.692 -9.776 1.00 93.44 74 GLU A O 1
ATOM 597 N N . ALA A 1 75 ? 1.409 3.754 -10.913 1.00 95.06 75 ALA A N 1
ATOM 598 C CA . ALA A 1 75 ? 0.811 3.007 -9.814 1.00 95.06 75 ALA A CA 1
ATOM 599 C C . ALA A 1 75 ? 1.755 2.899 -8.604 1.00 95.06 75 ALA A C 1
ATOM 601 O O . ALA A 1 75 ? 1.297 3.040 -7.472 1.00 95.06 75 ALA A O 1
ATOM 602 N N . ALA A 1 76 ? 3.071 2.729 -8.807 1.00 94.06 76 ALA A N 1
ATOM 603 C CA . ALA A 1 76 ? 4.038 2.766 -7.703 1.00 94.06 76 ALA A CA 1
ATOM 604 C C . ALA A 1 76 ? 4.012 4.101 -6.952 1.00 94.06 76 ALA A C 1
ATOM 606 O O . ALA A 1 76 ? 3.999 4.119 -5.721 1.00 94.06 76 ALA A O 1
ATOM 607 N N . LEU A 1 77 ? 4.020 5.218 -7.684 1.00 95.19 77 LEU A N 1
ATOM 608 C CA . LEU A 1 77 ? 4.007 6.546 -7.081 1.00 95.19 77 LEU A CA 1
ATOM 609 C C . LEU A 1 77 ? 2.683 6.841 -6.375 1.00 95.19 77 LEU A C 1
ATOM 611 O O . LEU A 1 77 ? 2.696 7.415 -5.286 1.00 95.19 77 LEU A O 1
ATOM 615 N N . GLU A 1 78 ? 1.558 6.449 -6.974 1.00 96.88 78 GLU A N 1
ATOM 616 C CA . GLU A 1 78 ? 0.233 6.643 -6.388 1.00 96.88 78 GLU A CA 1
ATOM 617 C C . GLU A 1 78 ? 0.075 5.842 -5.091 1.00 96.88 78 GLU A C 1
ATOM 619 O O . GLU A 1 78 ? -0.272 6.424 -4.061 1.00 96.88 78 GLU A O 1
ATOM 624 N N . LEU A 1 79 ? 0.426 4.552 -5.101 1.00 96.81 79 LEU A N 1
ATOM 625 C CA . LEU A 1 79 ? 0.395 3.691 -3.915 1.00 96.81 79 LEU A CA 1
ATOM 626 C C . LEU A 1 79 ? 1.318 4.203 -2.804 1.00 96.81 79 LEU A C 1
ATOM 628 O O . LEU A 1 79 ? 0.907 4.278 -1.645 1.00 96.81 79 LEU A O 1
ATOM 632 N N . ALA A 1 80 ? 2.543 4.609 -3.147 1.00 95.56 80 ALA A N 1
ATOM 633 C CA . ALA A 1 80 ? 3.477 5.170 -2.177 1.00 95.56 80 ALA A CA 1
ATOM 634 C C . ALA A 1 80 ? 2.949 6.474 -1.557 1.00 95.56 80 ALA A C 1
ATOM 636 O O . ALA A 1 80 ? 3.054 6.667 -0.346 1.00 95.56 80 ALA A O 1
ATOM 637 N N . ALA A 1 81 ? 2.360 7.365 -2.360 1.00 96.44 81 ALA A N 1
ATOM 638 C CA . ALA A 1 81 ? 1.848 8.640 -1.868 1.00 96.44 81 ALA A CA 1
ATOM 639 C C . ALA A 1 81 ? 0.629 8.441 -0.955 1.00 96.44 81 ALA A C 1
ATOM 641 O O . ALA A 1 81 ? 0.569 9.046 0.114 1.00 96.44 81 ALA A O 1
ATOM 642 N N . LEU A 1 82 ? -0.298 7.549 -1.331 1.00 96.81 82 LEU A N 1
ATOM 643 C CA . LEU A 1 82 ? -1.451 7.179 -0.501 1.00 96.81 82 LEU A CA 1
ATOM 644 C C . LEU A 1 82 ? -1.007 6.604 0.850 1.00 96.81 82 LEU A C 1
ATOM 646 O O . LEU A 1 82 ? -1.524 7.013 1.892 1.00 96.81 82 LEU A O 1
ATOM 650 N N . LYS A 1 83 ? -0.011 5.708 0.843 1.00 94.75 83 LYS A N 1
ATOM 651 C CA . LYS A 1 83 ? 0.548 5.110 2.061 1.00 94.75 83 LYS A CA 1
ATOM 652 C C . LYS A 1 83 ? 1.167 6.157 2.985 1.00 94.75 83 LYS A C 1
ATOM 654 O O . LYS A 1 83 ? 0.838 6.201 4.166 1.00 94.75 83 LYS A O 1
ATOM 659 N N . VAL A 1 84 ? 2.008 7.040 2.445 1.00 93.56 84 VAL A N 1
ATOM 660 C CA . VAL A 1 84 ? 2.664 8.102 3.224 1.00 93.56 84 VAL A CA 1
ATOM 661 C C . VAL A 1 84 ? 1.647 9.068 3.825 1.00 93.56 84 VAL A C 1
ATOM 663 O O . VAL A 1 84 ? 1.729 9.362 5.016 1.00 93.56 84 VAL A O 1
ATOM 666 N N . CYS A 1 85 ? 0.673 9.537 3.038 1.00 92.44 85 CYS A N 1
ATOM 667 C CA . CYS A 1 85 ? -0.373 10.428 3.541 1.00 92.44 85 CYS A CA 1
ATOM 668 C C . CYS A 1 85 ? -1.154 9.777 4.692 1.00 92.44 85 CYS A C 1
ATOM 670 O O . CYS A 1 85 ? -1.335 10.402 5.739 1.00 92.44 85 CYS A O 1
ATOM 672 N N . ARG A 1 86 ? -1.541 8.504 4.539 1.00 91.12 86 ARG A N 1
ATOM 673 C CA . ARG A 1 86 ? -2.250 7.758 5.584 1.00 91.12 86 ARG A CA 1
ATOM 674 C C . ARG A 1 86 ? -1.411 7.607 6.855 1.00 91.12 86 ARG A C 1
ATOM 676 O O . ARG A 1 86 ? -1.907 7.905 7.939 1.00 91.12 86 ARG A O 1
ATOM 683 N N . ASP A 1 87 ? -0.154 7.185 6.731 1.00 88.44 87 ASP A N 1
ATOM 684 C CA . ASP A 1 87 ? 0.726 6.935 7.880 1.00 88.44 87 ASP A CA 1
ATOM 685 C C . ASP A 1 87 ? 1.056 8.233 8.636 1.00 88.44 87 ASP A C 1
ATOM 687 O O . ASP A 1 87 ? 1.153 8.240 9.866 1.00 88.44 87 ASP A O 1
ATOM 691 N N . CYS A 1 88 ? 1.221 9.349 7.917 1.00 85.69 88 CYS A N 1
ATOM 692 C CA . CYS A 1 88 ? 1.419 10.668 8.517 1.00 85.69 88 CYS A CA 1
ATOM 693 C C . CYS A 1 88 ? 0.185 11.124 9.301 1.00 85.69 88 CYS A C 1
ATOM 695 O O . CYS A 1 88 ? 0.324 11.550 10.449 1.00 85.69 88 CYS A O 1
ATOM 697 N N . LEU A 1 89 ? -1.009 10.991 8.719 1.00 83.12 89 LEU A N 1
ATOM 698 C CA . LEU A 1 89 ? -2.252 11.378 9.383 1.00 83.12 89 LEU A CA 1
ATOM 699 C C . LEU A 1 89 ? -2.513 10.518 10.630 1.00 83.12 89 LEU A C 1
ATOM 701 O O . LEU A 1 89 ? -2.871 11.044 11.681 1.00 83.12 89 LEU A O 1
ATOM 705 N N . GLU A 1 90 ? -2.251 9.211 10.557 1.00 80.56 90 GLU A N 1
ATOM 706 C CA . GLU A 1 90 ? -2.377 8.307 11.705 1.00 80.56 90 GLU A CA 1
ATOM 707 C C . GLU A 1 90 ? -1.430 8.699 12.855 1.00 80.56 90 GLU A C 1
ATOM 709 O O . GLU A 1 90 ? -1.828 8.692 14.023 1.00 80.56 90 GLU A O 1
ATOM 714 N N . LYS A 1 91 ? -0.187 9.091 12.542 1.00 78.75 91 LYS A N 1
ATOM 715 C CA . LYS A 1 91 ? 0.772 9.587 13.543 1.00 78.75 91 LYS A CA 1
ATOM 716 C C . LYS A 1 91 ? 0.314 10.896 14.182 1.00 78.75 91 LYS A C 1
ATOM 718 O O . LYS A 1 91 ? 0.402 11.020 15.400 1.00 78.75 91 LYS A O 1
ATOM 723 N N . GLN A 1 92 ? -0.192 11.838 13.387 1.00 76.50 92 GLN A N 1
ATOM 724 C CA . GLN A 1 92 ? -0.661 13.136 13.885 1.00 76.50 92 GLN A CA 1
ATOM 725 C C . GLN A 1 92 ? -1.885 13.010 14.797 1.00 76.50 92 GLN A C 1
ATOM 727 O O . GLN A 1 92 ? -1.940 13.657 15.845 1.00 76.50 92 GLN A O 1
ATOM 732 N N . VAL A 1 93 ? -2.826 12.128 14.439 1.00 72.69 93 VAL A N 1
ATOM 733 C CA . VAL A 1 93 ? -3.988 11.801 15.279 1.00 72.69 93 VAL A CA 1
ATOM 734 C C . VAL A 1 93 ? -3.531 11.219 16.618 1.00 72.69 93 VAL A C 1
ATOM 736 O O . VAL A 1 93 ? -4.023 11.636 17.664 1.00 72.69 93 VAL A O 1
ATOM 739 N N . LYS A 1 94 ? -2.538 10.317 16.614 1.00 73.69 94 LYS A N 1
ATOM 740 C CA . LYS A 1 94 ? -1.954 9.762 17.850 1.00 73.69 94 LYS A CA 1
ATOM 741 C C . LYS A 1 94 ? -1.222 10.809 18.697 1.00 73.69 94 LYS A C 1
ATOM 743 O O . LYS A 1 94 ? -1.156 10.649 19.911 1.00 73.69 94 LYS A O 1
ATOM 748 N N . SER A 1 95 ? -0.680 11.863 18.086 1.00 71.75 95 SER A N 1
ATOM 749 C CA . SER A 1 95 ? 0.011 12.950 18.792 1.00 71.75 95 SER A CA 1
ATOM 750 C C . SER A 1 95 ? -0.894 14.124 19.193 1.00 71.75 95 SER A C 1
ATOM 752 O O . SER A 1 95 ? -0.372 15.135 19.654 1.00 71.75 95 SER A O 1
ATOM 754 N N . CYS A 1 96 ? -2.219 14.024 19.012 1.00 70.88 96 CYS A N 1
ATOM 755 C CA . CYS A 1 96 ? -3.186 15.106 19.268 1.00 70.88 96 CYS A CA 1
ATOM 756 C C . CYS A 1 96 ? -2.858 16.430 18.541 1.00 70.88 96 CYS A C 1
ATOM 758 O O . CYS A 1 96 ? -3.197 17.507 19.032 1.00 70.88 96 CYS A O 1
ATOM 760 N N . LEU A 1 97 ? -2.166 16.358 17.399 1.00 67.00 97 LEU A N 1
ATOM 761 C CA . LEU A 1 97 ? -1.867 17.521 16.558 1.00 67.00 97 LEU A CA 1
ATOM 762 C C . LEU A 1 97 ? -3.026 17.782 15.580 1.00 67.00 97 LEU A C 1
ATOM 764 O O . LEU A 1 97 ? -3.987 17.014 15.531 1.00 67.00 97 LEU A O 1
ATOM 768 N N . ASP A 1 98 ? -2.940 18.875 14.814 1.00 65.88 98 ASP A N 1
ATOM 769 C CA . ASP A 1 98 ? -3.927 19.218 13.781 1.00 65.88 98 ASP A CA 1
ATOM 770 C C . ASP A 1 98 ? -4.171 18.036 12.824 1.00 65.88 98 ASP A C 1
ATOM 772 O O . ASP A 1 98 ? -3.252 17.287 12.483 1.00 65.88 98 ASP A O 1
ATOM 776 N N . HIS A 1 99 ? -5.408 17.881 12.351 1.00 66.75 99 HIS A N 1
ATOM 777 C CA . HIS A 1 99 ? -5.831 16.797 11.455 1.00 66.75 99 HIS A CA 1
ATOM 778 C C . HIS A 1 99 ? -5.385 17.021 9.997 1.00 66.75 99 HIS A C 1
ATOM 780 O O . HIS A 1 99 ? -6.0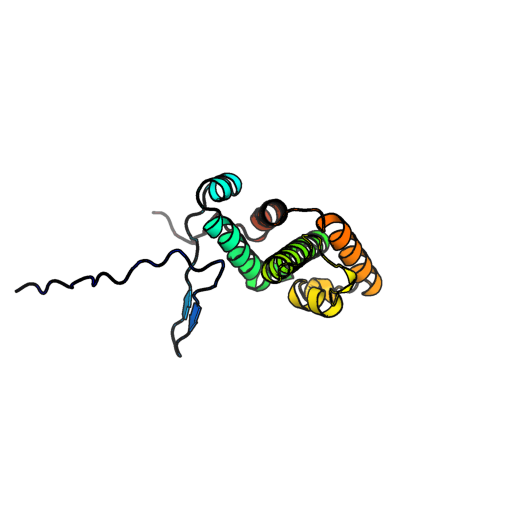36 16.557 9.057 1.00 66.75 99 HIS A O 1
ATOM 786 N N . LYS A 1 100 ? -4.286 17.756 9.796 1.00 73.81 100 LYS A N 1
ATOM 787 C CA . LYS A 1 100 ? -3.711 18.087 8.493 1.00 73.81 100 LYS A CA 1
ATOM 788 C C . LYS A 1 100 ? -2.274 17.609 8.409 1.00 73.81 100 LYS A C 1
ATOM 790 O O . LYS A 1 100 ? -1.427 17.989 9.217 1.00 73.81 100 LYS A O 1
ATOM 795 N N . ILE A 1 101 ? -1.996 16.856 7.349 1.00 78.88 101 ILE A N 1
ATOM 796 C CA . ILE A 1 101 ? -0.660 16.351 7.051 1.00 78.88 101 ILE A CA 1
ATOM 797 C C . ILE A 1 101 ? 0.290 17.529 6.828 1.00 78.88 101 ILE A C 1
ATOM 799 O O . ILE A 1 101 ? 0.114 18.319 5.899 1.00 78.88 101 ILE A O 1
ATOM 803 N N . ASP A 1 102 ? 1.325 17.605 7.660 1.00 81.19 102 ASP A N 1
ATOM 804 C CA . ASP A 1 102 ? 2.438 18.524 7.464 1.00 81.19 102 ASP A CA 1
ATOM 805 C C . ASP A 1 102 ? 3.415 17.915 6.451 1.00 81.19 102 ASP A C 1
ATOM 807 O O . ASP A 1 102 ? 4.287 17.113 6.796 1.00 81.19 102 ASP A O 1
ATOM 811 N N . LEU A 1 103 ? 3.232 18.263 5.176 1.00 82.62 103 LEU A N 1
ATOM 812 C CA . LEU A 1 103 ? 4.055 17.747 4.081 1.00 82.62 103 LEU A CA 1
ATOM 813 C C . LEU A 1 103 ? 5.526 18.170 4.188 1.00 82.62 103 LEU A C 1
ATOM 815 O O . LEU A 1 103 ? 6.384 17.453 3.672 1.00 82.62 103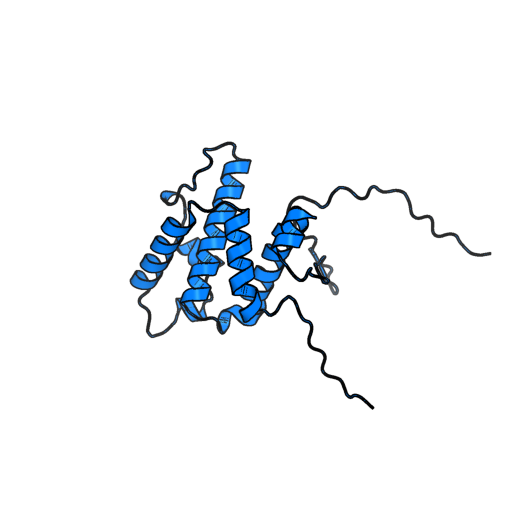 LEU A O 1
ATOM 819 N N . ASP A 1 104 ? 5.826 19.287 4.857 1.00 81.69 104 ASP A N 1
ATOM 820 C CA . ASP A 1 104 ? 7.198 19.785 5.001 1.00 81.69 104 ASP A CA 1
ATOM 821 C C . ASP A 1 104 ? 8.003 18.946 6.006 1.00 81.69 104 ASP A C 1
ATOM 823 O O . ASP A 1 104 ? 9.225 18.831 5.891 1.00 81.69 104 ASP A O 1
ATOM 827 N N . SER A 1 105 ? 7.319 18.271 6.936 1.00 81.44 105 SER A N 1
ATOM 828 C CA . SER A 1 105 ? 7.936 17.315 7.865 1.00 81.44 105 SER A CA 1
ATOM 829 C C . SER A 1 105 ? 8.339 15.982 7.216 1.00 81.44 105 SER A C 1
ATOM 831 O O . SER A 1 105 ? 9.086 15.193 7.807 1.00 81.44 105 SER A O 1
ATOM 833 N N . ILE A 1 106 ? 7.863 15.698 5.997 1.00 85.06 106 ILE A N 1
ATOM 834 C CA . ILE A 1 106 ? 8.098 14.417 5.329 1.00 85.06 106 ILE A CA 1
ATOM 835 C C . ILE A 1 106 ? 9.505 14.395 4.730 1.00 85.06 106 ILE A C 1
ATOM 837 O O . ILE A 1 106 ? 9.817 15.091 3.762 1.00 85.06 106 ILE A O 1
ATOM 841 N N . ASN A 1 107 ? 10.347 13.492 5.236 1.00 87.81 107 ASN A N 1
ATOM 842 C CA . ASN A 1 107 ? 11.603 13.159 4.574 1.00 87.81 107 ASN A CA 1
ATOM 843 C C . ASN A 1 107 ? 11.311 12.393 3.273 1.00 87.81 107 ASN A C 1
ATOM 845 O O . ASN A 1 107 ? 11.133 11.172 3.279 1.00 87.81 107 ASN A O 1
ATOM 849 N N . MET A 1 108 ? 11.250 13.130 2.161 1.00 88.12 108 MET A N 1
ATOM 850 C CA . MET A 1 108 ? 10.913 12.576 0.850 1.00 88.12 108 MET A CA 1
ATOM 851 C C . MET A 1 108 ? 11.830 11.429 0.430 1.00 88.12 108 MET A C 1
ATOM 853 O O . MET A 1 108 ? 11.331 10.427 -0.064 1.00 88.12 108 MET A O 1
ATOM 857 N N . ASP A 1 109 ? 13.142 11.540 0.633 1.00 87.00 109 ASP A N 1
ATOM 858 C CA . ASP A 1 109 ? 14.077 10.499 0.197 1.00 87.00 109 ASP A CA 1
ATOM 859 C C . ASP A 1 109 ? 13.844 9.194 0.966 1.00 87.00 109 ASP A C 1
ATOM 861 O O . ASP A 1 109 ? 13.771 8.125 0.362 1.00 87.00 109 ASP A O 1
ATOM 865 N N . SER A 1 110 ? 13.630 9.285 2.281 1.00 88.94 110 SER A N 1
ATOM 866 C CA . SER A 1 110 ? 13.289 8.129 3.117 1.00 88.94 110 SER A CA 1
ATOM 867 C C . SER A 1 110 ? 11.952 7.500 2.707 1.00 88.94 110 SER A C 1
ATOM 869 O O . SER A 1 110 ? 11.868 6.288 2.515 1.00 88.94 110 SER A O 1
ATOM 871 N N . ALA A 1 111 ? 10.921 8.322 2.487 1.00 89.56 111 ALA A N 1
ATOM 872 C CA . ALA A 1 111 ? 9.605 7.856 2.054 1.00 89.56 111 ALA A CA 1
ATOM 873 C C . ALA A 1 111 ? 9.659 7.155 0.686 1.00 89.56 111 ALA A C 1
ATOM 875 O O . ALA A 1 111 ? 9.085 6.081 0.506 1.00 89.56 111 ALA A O 1
ATOM 876 N N . MET A 1 112 ? 10.394 7.731 -0.266 1.00 89.06 112 MET A N 1
ATOM 877 C CA . MET A 1 112 ? 10.585 7.143 -1.588 1.00 89.06 112 MET A CA 1
ATOM 878 C C . MET A 1 112 ? 11.323 5.802 -1.501 1.00 89.06 112 MET A C 1
ATOM 880 O O . MET A 1 112 ? 10.894 4.841 -2.126 1.00 89.06 112 MET A O 1
ATOM 884 N N . GLN A 1 113 ? 12.383 5.699 -0.695 1.00 89.56 113 GLN A N 1
ATOM 885 C CA . GLN A 1 113 ? 13.117 4.438 -0.515 1.00 89.56 113 GLN A CA 1
ATOM 886 C C . GLN A 1 113 ? 12.302 3.358 0.210 1.00 89.56 113 GLN A C 1
ATOM 888 O O . GLN A 1 113 ? 12.519 2.172 -0.031 1.00 89.56 113 GLN A O 1
ATOM 893 N N . ALA A 1 114 ? 11.382 3.751 1.094 1.00 88.25 114 ALA A N 1
ATOM 894 C CA . ALA A 1 114 ? 10.552 2.819 1.851 1.00 88.25 114 ALA A CA 1
ATOM 895 C C . ALA A 1 114 ? 9.404 2.227 1.019 1.00 88.25 114 ALA A C 1
ATOM 897 O O . ALA A 1 114 ? 9.095 1.046 1.162 1.00 88.25 114 ALA A O 1
ATOM 898 N N . PHE A 1 115 ? 8.769 3.039 0.167 1.00 89.56 115 PHE A N 1
ATOM 899 C CA . PHE A 1 115 ? 7.495 2.673 -0.464 1.00 89.56 115 PHE A CA 1
ATOM 900 C C . PHE A 1 115 ? 7.540 2.572 -1.992 1.00 89.56 115 PHE A C 1
ATOM 902 O O . PHE A 1 115 ? 6.608 2.026 -2.581 1.00 89.56 115 PHE A O 1
ATOM 909 N N . ILE A 1 116 ? 8.594 3.069 -2.649 1.00 87.81 116 ILE A N 1
ATOM 910 C CA . ILE A 1 116 ? 8.739 2.980 -4.108 1.00 87.81 116 ILE A CA 1
ATOM 911 C C . ILE A 1 116 ? 9.713 1.842 -4.456 1.00 87.81 116 ILE A C 1
ATOM 913 O O . ILE A 1 116 ? 10.823 1.791 -3.922 1.00 87.81 116 ILE A O 1
ATOM 917 N N . PRO A 1 117 ? 9.356 0.940 -5.389 1.00 87.44 117 PRO A N 1
ATOM 918 C CA . PRO A 1 117 ? 10.227 -0.159 -5.792 1.00 87.44 117 PRO A CA 1
ATOM 919 C C . PRO A 1 117 ? 11.546 0.332 -6.404 1.00 87.44 117 PRO A C 1
ATOM 921 O O . PRO A 1 117 ? 11.570 1.279 -7.192 1.00 87.44 117 PRO A O 1
ATOM 924 N N . LYS A 1 118 ? 12.655 -0.371 -6.134 1.00 86.38 118 LYS A N 1
ATOM 925 C CA . LYS A 1 118 ? 13.974 -0.034 -6.709 1.00 86.38 118 LYS A CA 1
ATOM 926 C C . LYS A 1 118 ? 13.988 -0.053 -8.238 1.00 86.38 118 LYS A C 1
ATOM 928 O O . LYS A 1 118 ? 14.681 0.758 -8.840 1.00 86.38 118 LYS A O 1
ATOM 933 N N . SER A 1 119 ? 13.206 -0.935 -8.863 1.00 85.19 119 SER A N 1
ATOM 934 C CA . SER A 1 119 ? 13.054 -0.975 -10.325 1.00 85.19 119 SER A CA 1
ATOM 935 C C . SER A 1 119 ? 12.499 0.336 -10.889 1.00 85.19 119 SER A C 1
ATOM 937 O O . SER A 1 119 ? 12.871 0.737 -11.987 1.00 85.19 119 SER A O 1
ATOM 939 N N . VAL A 1 120 ? 11.655 1.025 -10.119 1.00 85.69 120 VAL A N 1
ATOM 940 C CA . VAL A 1 120 ? 11.078 2.325 -10.472 1.00 85.69 120 VAL A CA 1
ATOM 941 C C . VAL A 1 120 ? 12.051 3.460 -10.139 1.00 85.69 120 VAL A C 1
ATOM 943 O O . VAL A 1 120 ? 12.235 4.366 -10.949 1.00 85.69 120 VAL A O 1
ATOM 946 N N . LEU A 1 121 ? 12.720 3.396 -8.981 1.00 85.50 121 LEU A N 1
ATOM 947 C CA . LEU A 1 121 ? 13.709 4.399 -8.554 1.00 85.50 121 LEU A CA 1
ATOM 948 C C . LEU A 1 121 ? 14.937 4.462 -9.477 1.00 85.50 121 LEU A C 1
ATOM 950 O O . LEU A 1 121 ? 15.479 5.542 -9.699 1.00 85.50 121 LEU A O 1
ATOM 954 N N . CYS A 1 122 ? 15.376 3.315 -10.000 1.00 83.44 122 CYS A N 1
ATOM 955 C CA . CYS A 1 122 ? 16.573 3.178 -10.833 1.00 83.44 122 CYS A CA 1
ATOM 956 C C . CYS A 1 122 ? 16.264 3.032 -12.334 1.00 83.44 122 CYS A C 1
ATOM 958 O O . CYS A 1 122 ? 17.139 2.617 -13.091 1.00 83.44 122 CYS A O 1
ATOM 960 N N . GLY A 1 123 ? 15.039 3.334 -12.777 1.00 79.81 123 GLY A N 1
ATOM 961 C CA . GLY A 1 123 ? 14.663 3.219 -14.186 1.00 79.81 123 GLY A CA 1
ATOM 962 C C . GLY A 1 123 ? 15.490 4.149 -15.083 1.00 79.81 123 GLY A C 1
ATOM 963 O O . GLY A 1 123 ? 15.535 5.356 -14.851 1.00 79.81 123 GLY A O 1
ATOM 964 N N . GLU A 1 124 ? 16.097 3.603 -16.142 1.00 71.38 124 GLU A N 1
ATOM 965 C CA . GLU A 1 124 ? 17.065 4.307 -17.009 1.00 71.38 124 GLU A CA 1
ATOM 966 C C . GLU A 1 124 ? 16.520 5.597 -17.650 1.00 71.38 124 GLU A C 1
ATOM 968 O O . GLU A 1 124 ? 17.273 6.514 -17.971 1.00 71.38 124 GLU A O 1
ATOM 973 N N . ASN A 1 125 ? 15.197 5.698 -17.799 1.00 77.38 125 ASN A N 1
ATOM 974 C CA . ASN A 1 125 ? 14.533 6.790 -18.511 1.00 77.38 125 ASN A CA 1
ATOM 975 C C . ASN A 1 125 ? 13.981 7.898 -17.598 1.00 77.38 125 ASN A C 1
ATOM 977 O O . ASN A 1 125 ? 13.388 8.859 -18.095 1.00 77.38 125 ASN A O 1
ATOM 981 N N . ILE A 1 126 ? 14.141 7.796 -16.273 1.00 81.75 126 ILE A N 1
ATOM 982 C CA . ILE A 1 126 ? 13.515 8.728 -15.327 1.00 81.75 126 ILE A CA 1
ATOM 983 C C . ILE A 1 126 ? 14.580 9.443 -14.504 1.00 81.75 126 ILE A C 1
ATOM 985 O O . ILE A 1 126 ? 15.315 8.850 -13.722 1.00 81.75 126 ILE A O 1
ATOM 989 N N . LYS A 1 127 ? 14.619 10.772 -14.627 1.00 87.06 127 LYS A N 1
ATOM 990 C CA . LYS A 1 127 ? 15.491 11.604 -13.792 1.00 87.06 127 LYS A CA 1
ATOM 991 C C . LYS A 1 127 ? 14.985 11.603 -12.340 1.00 87.06 127 LYS A C 1
ATOM 993 O O . LYS A 1 127 ? 13.802 11.899 -12.135 1.00 87.06 127 LYS A O 1
ATOM 998 N N . PRO A 1 128 ? 15.856 11.419 -11.328 1.00 86.44 128 PRO A N 1
ATOM 999 C CA . PRO A 1 128 ? 15.459 11.440 -9.915 1.00 86.44 128 PRO A CA 1
ATOM 1000 C C . PRO A 1 128 ? 14.697 12.708 -9.501 1.00 86.44 128 PRO A C 1
ATOM 1002 O O . PRO A 1 128 ? 13.735 12.650 -8.740 1.00 86.44 128 PRO A O 1
ATOM 1005 N N . SER A 1 129 ? 15.064 13.864 -10.061 1.00 89.19 129 SER A N 1
ATOM 1006 C CA . SER A 1 129 ? 14.378 15.137 -9.810 1.00 89.19 129 SER A CA 1
ATOM 1007 C C . SER A 1 129 ? 12.946 15.174 -10.356 1.00 89.19 129 SER A C 1
ATOM 1009 O O . SER A 1 129 ? 12.056 15.746 -9.724 1.00 89.19 129 SER A O 1
ATOM 1011 N N . ALA A 1 130 ? 12.696 14.544 -11.508 1.00 90.56 130 ALA A N 1
ATOM 1012 C CA . ALA A 1 130 ? 11.359 14.431 -12.083 1.00 90.56 130 ALA A CA 1
ATOM 1013 C C . ALA A 1 130 ? 10.489 13.461 -11.277 1.00 90.56 130 ALA A C 1
ATOM 1015 O O . ALA A 1 130 ? 9.307 13.735 -11.072 1.00 90.56 130 ALA A O 1
ATOM 1016 N N . LEU A 1 131 ? 11.080 12.365 -10.792 1.00 91.00 131 LEU A N 1
ATOM 1017 C CA . LEU A 1 131 ? 1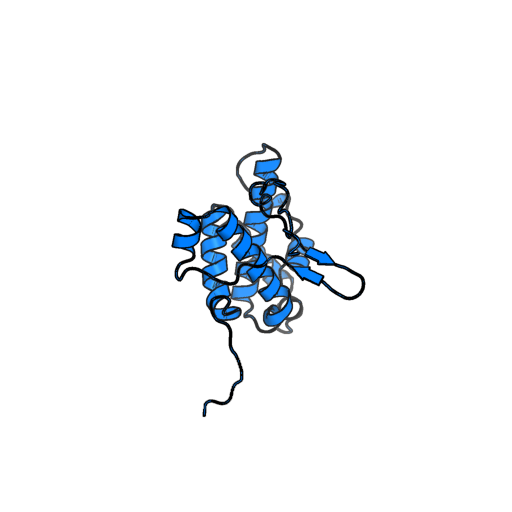0.413 11.401 -9.921 1.00 91.00 131 LEU A CA 1
ATOM 1018 C C . LEU A 1 131 ? 9.976 12.055 -8.606 1.00 91.00 131 LEU A C 1
ATOM 1020 O O . LEU A 1 131 ? 8.799 12.008 -8.254 1.00 91.00 131 LEU A O 1
ATOM 1024 N N . ARG A 1 132 ? 10.905 12.748 -7.936 1.00 91.75 132 ARG A N 1
ATOM 1025 C CA . ARG A 1 132 ? 10.627 13.490 -6.701 1.00 91.75 132 ARG A CA 1
ATOM 1026 C C . ARG A 1 132 ? 9.505 14.502 -6.906 1.00 91.75 132 ARG A C 1
ATOM 1028 O O . ARG A 1 132 ? 8.585 14.552 -6.103 1.00 91.75 132 ARG A O 1
ATOM 1035 N N . ARG A 1 133 ? 9.529 15.256 -8.012 1.00 93.38 133 ARG A N 1
ATOM 1036 C CA . ARG A 1 133 ? 8.474 16.227 -8.337 1.00 93.38 133 ARG A CA 1
ATOM 1037 C C . ARG A 1 133 ? 7.101 15.572 -8.495 1.00 93.38 133 ARG A C 1
ATOM 1039 O O . ARG A 1 133 ? 6.138 16.089 -7.936 1.00 93.38 133 ARG A O 1
ATOM 1046 N N . GLN A 1 134 ? 7.008 14.466 -9.236 1.00 94.62 134 GLN A N 1
ATOM 1047 C CA . GLN A 1 134 ? 5.746 13.732 -9.408 1.00 94.62 134 GLN A CA 1
ATOM 1048 C C . GLN A 1 134 ? 5.229 13.203 -8.068 1.00 94.62 134 GLN A C 1
ATOM 1050 O O . GLN A 1 134 ? 4.058 13.383 -7.741 1.00 94.62 134 GLN A O 1
ATOM 1055 N N . PHE A 1 135 ? 6.118 12.636 -7.252 1.00 95.06 135 PHE A N 1
ATOM 1056 C CA . PHE A 1 135 ? 5.771 12.166 -5.917 1.00 95.06 135 PHE A CA 1
ATOM 1057 C C . PHE A 1 135 ? 5.261 13.304 -5.018 1.00 95.06 135 PHE A C 1
ATOM 1059 O O . PHE A 1 135 ? 4.189 13.189 -4.429 1.00 95.06 135 PHE A O 1
ATOM 1066 N N . SER A 1 136 ? 5.951 14.451 -4.984 1.00 94.12 136 SER A N 1
ATOM 1067 C CA . SER A 1 136 ? 5.497 15.632 -4.233 1.00 94.12 136 SER A CA 1
ATOM 1068 C C . SER A 1 136 ? 4.124 16.137 -4.690 1.00 94.12 136 SER A C 1
ATOM 1070 O O . SER A 1 136 ? 3.332 16.594 -3.868 1.00 94.12 136 SER A O 1
ATOM 1072 N N . GLN A 1 137 ? 3.833 16.088 -5.994 1.00 95.56 137 GLN A N 1
ATOM 1073 C CA . GLN A 1 137 ? 2.526 16.480 -6.531 1.00 95.56 137 GLN A CA 1
ATOM 1074 C C . GLN A 1 137 ? 1.418 15.537 -6.055 1.00 95.56 137 GLN A C 1
ATOM 1076 O O . GLN A 1 137 ? 0.346 16.005 -5.672 1.00 95.56 137 GLN A O 1
ATOM 1081 N N . LEU A 1 138 ? 1.683 14.230 -6.026 1.00 96.62 138 LEU A N 1
ATOM 1082 C CA . LEU A 1 138 ? 0.735 13.239 -5.519 1.00 96.62 138 LEU A CA 1
ATOM 1083 C C . LEU A 1 138 ? 0.507 13.379 -4.013 1.00 96.62 138 LEU A C 1
ATOM 1085 O O . LEU A 1 138 ? -0.640 13.337 -3.581 1.00 96.62 138 LEU A O 1
ATOM 1089 N N . LEU A 1 139 ? 1.553 13.646 -3.227 1.00 94.75 139 LEU A N 1
ATOM 1090 C CA . LEU A 1 139 ? 1.404 13.922 -1.794 1.00 94.75 139 LEU A CA 1
ATOM 1091 C C . LEU A 1 139 ? 0.481 15.121 -1.536 1.00 94.75 139 LEU A C 1
ATOM 1093 O O . LEU A 1 139 ? -0.421 15.034 -0.711 1.00 94.75 139 LEU A O 1
ATOM 1097 N N . LYS A 1 140 ? 0.642 16.218 -2.289 1.00 93.50 140 LYS A N 1
ATOM 1098 C CA . LYS A 1 140 ? -0.259 17.384 -2.206 1.00 93.50 140 LYS A CA 1
ATOM 1099 C C . LYS A 1 140 ? -1.686 17.064 -2.643 1.00 93.50 140 LYS A C 1
ATOM 1101 O O . LYS A 1 140 ? -2.634 17.626 -2.108 1.00 93.50 140 LYS A O 1
ATOM 1106 N N . LYS A 1 141 ? -1.844 16.186 -3.634 1.00 94.56 141 LYS A N 1
ATOM 1107 C CA . LYS A 1 141 ? -3.157 15.742 -4.111 1.00 94.56 141 LYS A CA 1
ATOM 1108 C C . LYS A 1 141 ? -3.874 14.885 -3.067 1.00 94.56 141 LYS A C 1
ATOM 1110 O O . LYS A 1 141 ? -5.087 14.991 -2.934 1.00 94.56 141 LYS A O 1
ATOM 1115 N N . PHE A 1 142 ? -3.144 14.028 -2.356 1.00 95.00 142 PHE A N 1
ATOM 1116 C CA . PHE A 1 142 ? -3.718 13.067 -1.411 1.00 95.00 142 PHE A CA 1
ATOM 1117 C C . PHE A 1 142 ? -3.707 13.536 0.039 1.00 95.00 142 PHE A C 1
ATOM 1119 O O . PHE A 1 142 ? -4.354 12.910 0.870 1.00 95.00 142 PHE A O 1
ATOM 1126 N N . SER A 1 143 ? -3.073 14.670 0.348 1.00 90.88 143 SER A N 1
ATOM 1127 C CA . SER A 1 143 ? -3.049 15.218 1.706 1.00 90.88 143 SER A CA 1
ATOM 1128 C C . SER A 1 143 ? -4.426 15.616 2.245 1.00 90.88 143 SER A C 1
ATOM 1130 O O . SER A 1 143 ? -4.568 15.828 3.444 1.00 90.88 143 SER A O 1
ATOM 1132 N N . SER A 1 144 ? -5.429 15.766 1.375 1.00 89.12 144 SER A N 1
ATOM 1133 C CA . SER A 1 144 ? -6.812 16.061 1.761 1.00 89.12 144 SER A CA 1
ATOM 1134 C C . SER A 1 144 ? -7.698 14.822 1.902 1.00 89.12 144 SER A C 1
ATOM 1136 O O . SER A 1 144 ? -8.857 14.971 2.278 1.00 89.12 144 SER A O 1
ATOM 1138 N N . LEU A 1 145 ? -7.207 13.629 1.550 1.00 92.31 145 LEU A N 1
ATOM 1139 C CA . LEU A 1 145 ? -7.987 12.398 1.657 1.00 92.31 145 LEU A CA 1
ATOM 1140 C C . LEU A 1 145 ? -8.034 11.926 3.109 1.00 92.31 145 LEU A C 1
ATOM 1142 O O . LEU A 1 145 ? -7.031 11.954 3.825 1.00 92.31 145 LEU A O 1
ATOM 1146 N N . SER A 1 146 ? -9.188 11.416 3.523 1.00 91.62 146 SER A N 1
ATOM 1147 C CA . SER A 1 146 ? -9.302 10.689 4.785 1.00 91.62 146 SER A CA 1
ATOM 1148 C C . SER A 1 146 ? -8.507 9.370 4.739 1.00 91.62 146 SER A C 1
ATOM 1150 O O . SER A 1 146 ? -8.206 8.853 3.650 1.00 91.62 146 SER A O 1
ATOM 1152 N N . PRO A 1 147 ? -8.191 8.760 5.901 1.00 91.56 147 PRO A N 1
ATOM 1153 C CA . PRO A 1 147 ? -7.563 7.438 5.943 1.00 91.56 147 PRO A CA 1
ATOM 1154 C C . PRO A 1 147 ? -8.376 6.393 5.173 1.00 91.56 147 PRO A C 1
ATOM 1156 O O . PRO A 1 147 ? -7.822 5.586 4.432 1.00 91.56 147 PRO A O 1
ATOM 1159 N N . THR A 1 148 ? -9.701 6.454 5.300 1.00 94.31 148 THR A N 1
ATOM 1160 C CA . THR A 1 148 ? -10.636 5.544 4.640 1.00 94.31 148 THR A CA 1
ATOM 1161 C C . THR A 1 148 ? -10.602 5.680 3.120 1.00 94.31 148 THR A C 1
ATOM 1163 O O . THR A 1 148 ? -10.462 4.678 2.420 1.00 94.31 148 THR A O 1
ATOM 1166 N N . GLU A 1 149 ? -10.679 6.904 2.591 1.00 95.44 149 GLU A N 1
ATOM 1167 C CA . GLU A 1 149 ? -10.593 7.149 1.143 1.00 95.44 149 GLU A CA 1
ATOM 1168 C C . GLU A 1 149 ? -9.232 6.736 0.580 1.00 95.44 149 GLU A C 1
ATOM 1170 O O . GLU A 1 149 ? -9.158 6.155 -0.505 1.00 95.44 149 GLU A O 1
ATOM 1175 N N . SER A 1 150 ? -8.162 6.993 1.337 1.00 95.31 150 SER A N 1
ATOM 1176 C CA . SER A 1 150 ? -6.803 6.605 0.957 1.00 95.31 150 SER A CA 1
ATOM 1177 C C . SER A 1 150 ? -6.666 5.087 0.824 1.00 95.31 150 SER A C 1
ATOM 1179 O O . SER A 1 150 ? -6.075 4.599 -0.144 1.00 95.31 150 SER A O 1
ATOM 1181 N N . VAL A 1 151 ? -7.251 4.329 1.757 1.00 96.25 151 VAL A N 1
ATOM 1182 C CA . VAL A 1 151 ? -7.258 2.862 1.699 1.00 96.25 151 VAL A CA 1
ATOM 1183 C C . VAL A 1 151 ? -8.156 2.337 0.581 1.00 96.25 151 VAL A C 1
ATOM 1185 O O . VAL A 1 151 ? -7.719 1.464 -0.165 1.00 96.25 151 VAL A O 1
ATOM 1188 N N . LEU A 1 152 ? -9.369 2.873 0.406 1.00 96.81 152 LEU A N 1
ATOM 1189 C CA . LEU A 1 152 ? -10.260 2.454 -0.686 1.00 96.81 152 LEU A CA 1
ATOM 1190 C C . LEU A 1 152 ? -9.578 2.619 -2.049 1.00 96.81 152 LEU A C 1
ATOM 1192 O O . LEU A 1 152 ? -9.590 1.694 -2.863 1.00 96.81 152 LEU A O 1
ATOM 1196 N N . ARG A 1 153 ? -8.917 3.763 -2.275 1.00 97.06 153 ARG A N 1
ATOM 1197 C CA . ARG A 1 153 ? -8.112 3.978 -3.483 1.00 97.06 153 ARG A CA 1
ATOM 1198 C C . ARG A 1 153 ? -6.968 2.980 -3.597 1.00 97.06 153 ARG A C 1
ATOM 1200 O O . ARG A 1 153 ? -6.794 2.391 -4.660 1.00 97.06 153 ARG A O 1
ATOM 1207 N N . SER A 1 154 ? -6.210 2.777 -2.523 1.00 97.00 154 SER A N 1
ATOM 1208 C CA . SER A 1 154 ? -5.069 1.855 -2.530 1.00 97.00 154 SER A CA 1
ATOM 1209 C C . SER A 1 154 ? -5.499 0.437 -2.908 1.00 97.00 154 SER A C 1
ATOM 1211 O O . SER A 1 154 ? -4.931 -0.150 -3.826 1.00 97.00 154 SER A O 1
ATOM 1213 N N . LEU A 1 155 ? -6.557 -0.085 -2.280 1.00 96.44 155 LEU A N 1
ATOM 1214 C CA . LEU A 1 155 ? -7.103 -1.412 -2.575 1.00 96.44 155 LEU A CA 1
ATOM 1215 C C . LEU A 1 155 ? -7.633 -1.522 -4.010 1.00 96.44 155 LEU A C 1
ATOM 1217 O O . LEU A 1 155 ? -7.419 -2.550 -4.646 1.00 96.44 155 LEU A O 1
ATOM 1221 N N . SER A 1 156 ? -8.249 -0.462 -4.549 1.00 95.50 156 SER A N 1
ATOM 1222 C CA . SER A 1 156 ? -8.716 -0.446 -5.945 1.00 95.50 156 SER A CA 1
ATOM 1223 C C . SER A 1 156 ? -7.586 -0.549 -6.973 1.00 95.50 156 SER A C 1
ATOM 1225 O O . SER A 1 156 ? -7.793 -1.099 -8.044 1.00 95.50 156 SER A O 1
ATOM 1227 N N . ILE A 1 157 ? -6.384 -0.066 -6.646 1.00 95.69 157 ILE A N 1
ATOM 1228 C CA . ILE A 1 157 ? -5.198 -0.211 -7.501 1.00 95.69 157 ILE A CA 1
ATOM 1229 C C . ILE A 1 157 ? -4.555 -1.587 -7.274 1.00 95.69 157 ILE A C 1
ATOM 1231 O O . ILE A 1 157 ? -4.123 -2.256 -8.212 1.00 95.69 157 ILE A O 1
ATOM 1235 N N . LEU A 1 158 ? -4.486 -2.026 -6.015 1.00 95.19 158 LEU A N 1
ATOM 1236 C CA . LEU A 1 158 ? -3.824 -3.271 -5.628 1.00 95.19 158 LEU A CA 1
ATOM 1237 C C . LEU A 1 158 ? -4.567 -4.523 -6.095 1.00 95.19 158 LEU A C 1
ATOM 1239 O O . LEU A 1 158 ? -3.916 -5.550 -6.281 1.00 95.19 158 LEU A O 1
ATOM 1243 N N . ILE A 1 159 ? -5.885 -4.465 -6.302 1.00 93.81 159 ILE A N 1
ATOM 1244 C CA . ILE A 1 159 ? -6.658 -5.636 -6.739 1.00 93.81 159 ILE A CA 1
ATOM 1245 C C . ILE A 1 159 ? -6.201 -6.116 -8.121 1.00 93.81 159 ILE A C 1
ATOM 1247 O O . ILE A 1 159 ? -5.994 -7.309 -8.317 1.00 93.81 159 ILE A O 1
ATOM 1251 N N . ASP A 1 160 ? -5.887 -5.199 -9.038 1.00 91.56 160 ASP A N 1
ATOM 1252 C CA . ASP A 1 160 ? -5.421 -5.551 -10.384 1.00 91.56 160 ASP A CA 1
ATOM 1253 C C . ASP A 1 160 ? -3.957 -6.022 -10.411 1.00 91.56 160 ASP A C 1
ATOM 1255 O O . ASP A 1 160 ? -3.559 -6.804 -11.280 1.00 91.56 160 ASP A O 1
ATOM 1259 N N . ILE A 1 161 ? -3.145 -5.560 -9.453 1.00 92.56 161 ILE A N 1
ATOM 1260 C CA . ILE A 1 161 ? -1.701 -5.838 -9.393 1.00 92.56 161 ILE A CA 1
ATOM 1261 C C . ILE A 1 161 ? -1.411 -7.121 -8.607 1.00 92.56 161 ILE A C 1
ATOM 1263 O O . ILE A 1 161 ? -0.640 -7.969 -9.061 1.00 92.56 161 ILE A O 1
ATOM 1267 N N . VAL A 1 162 ? -1.993 -7.242 -7.413 1.00 91.56 162 VAL A N 1
ATOM 1268 C CA . VAL A 1 162 ? -1.751 -8.340 -6.465 1.00 91.56 162 VAL A CA 1
ATOM 1269 C C . VAL A 1 162 ? -2.777 -9.458 -6.643 1.00 91.56 162 VAL A C 1
ATOM 1271 O O . VAL A 1 162 ? -2.434 -10.613 -6.405 1.00 91.56 162 VAL A O 1
ATOM 1274 N N . LYS A 1 163 ? -4.004 -9.143 -7.092 1.00 90.56 163 LYS A N 1
ATOM 1275 C CA . LYS A 1 163 ? -5.138 -10.086 -7.159 1.00 90.56 163 LYS A CA 1
ATOM 1276 C C . LYS A 1 163 ? -5.391 -10.782 -5.825 1.00 90.56 163 LYS A C 1
ATOM 1278 O O . LYS A 1 163 ? -5.496 -12.000 -5.743 1.00 90.56 163 LYS A O 1
ATOM 1283 N N . PHE A 1 164 ? -5.409 -9.982 -4.762 1.00 91.44 164 PHE A N 1
ATOM 1284 C CA . PHE A 1 164 ? -5.482 -10.464 -3.385 1.00 91.44 164 PHE A CA 1
ATOM 1285 C C . PHE A 1 164 ? -6.819 -11.135 -3.035 1.00 91.44 164 PHE A C 1
ATOM 1287 O O . PHE A 1 164 ? -6.910 -11.795 -2.007 1.00 91.44 164 PHE A O 1
ATOM 1294 N N . ASP A 1 165 ? -7.846 -10.957 -3.863 1.00 91.38 165 ASP A N 1
ATOM 1295 C CA . ASP A 1 165 ? -9.191 -11.514 -3.727 1.00 91.38 165 ASP A CA 1
ATOM 1296 C C . ASP A 1 165 ? -9.315 -12.958 -4.243 1.00 91.38 165 ASP A C 1
ATOM 1298 O O . ASP A 1 165 ? -10.348 -13.597 -4.041 1.00 91.38 165 ASP A O 1
ATOM 1302 N N . VAL A 1 166 ? -8.271 -13.497 -4.883 1.00 90.31 166 VAL A N 1
ATOM 1303 C CA . VAL A 1 166 ? -8.274 -14.851 -5.447 1.00 90.31 166 VAL A CA 1
ATOM 1304 C C . VAL A 1 166 ? -7.009 -15.633 -5.102 1.00 90.31 166 VAL A C 1
ATOM 1306 O O . VAL A 1 166 ? -5.899 -15.110 -5.081 1.00 90.31 166 VAL A O 1
ATOM 1309 N N . GLU A 1 167 ? -7.165 -16.942 -4.911 1.00 89.00 167 GLU A N 1
ATOM 1310 C CA . GLU A 1 167 ? -6.049 -17.880 -4.778 1.00 89.00 167 GLU A CA 1
ATOM 1311 C C . GLU A 1 167 ? -6.027 -18.835 -5.975 1.00 89.00 167 GLU A C 1
ATOM 1313 O O . GLU A 1 167 ? -7.039 -19.437 -6.336 1.00 89.00 167 GLU A O 1
ATOM 1318 N N . ILE A 1 168 ? -4.859 -18.979 -6.608 1.00 88.12 168 ILE A N 1
ATOM 1319 C CA . ILE A 1 168 ? -4.691 -19.809 -7.805 1.00 88.12 168 ILE A CA 1
ATOM 1320 C C . ILE A 1 168 ? -3.951 -21.093 -7.434 1.00 88.12 168 ILE A C 1
ATOM 1322 O O . ILE A 1 168 ? -2.785 -21.061 -7.039 1.00 88.12 168 ILE A O 1
ATOM 1326 N N . PHE A 1 169 ? -4.606 -22.234 -7.647 1.00 92.19 169 PHE A N 1
ATOM 1327 C CA . PHE A 1 169 ? -4.040 -23.560 -7.412 1.00 92.19 169 PHE A CA 1
ATOM 1328 C C . PHE A 1 169 ? -3.792 -24.283 -8.734 1.00 92.19 169 PHE A C 1
ATOM 1330 O O . PHE A 1 169 ? -4.688 -24.414 -9.566 1.00 92.19 169 PHE A O 1
ATOM 1337 N N . LYS A 1 170 ? -2.573 -24.795 -8.926 1.00 92.88 170 LYS A N 1
ATOM 1338 C CA . LYS A 1 170 ? -2.291 -25.732 -10.019 1.00 92.88 170 LYS A CA 1
ATOM 1339 C C . LYS A 1 170 ? -2.761 -27.118 -9.595 1.00 92.88 170 LYS A C 1
ATOM 1341 O O . LYS A 1 170 ? -2.213 -27.684 -8.653 1.00 92.88 170 LYS A O 1
ATOM 1346 N N . ALA A 1 171 ? -3.753 -27.651 -10.297 1.00 93.62 171 ALA A N 1
ATOM 1347 C CA . ALA A 1 171 ? -4.322 -28.966 -10.037 1.00 93.62 171 ALA A CA 1
ATOM 1348 C C . ALA A 1 171 ? -4.683 -29.669 -11.352 1.00 93.62 171 ALA A C 1
ATOM 1350 O O . ALA A 1 171 ? -4.815 -29.030 -12.396 1.00 93.62 171 ALA A O 1
ATOM 1351 N N . SER A 1 172 ? -4.840 -30.990 -11.291 1.00 94.06 172 SER A N 1
ATOM 1352 C CA . SER A 1 172 ? -5.448 -31.791 -12.354 1.00 94.06 172 SER A CA 1
ATOM 1353 C C . SER A 1 172 ? -6.852 -32.180 -11.902 1.00 94.06 172 SER A C 1
ATOM 1355 O O . SER A 1 172 ? -7.029 -32.618 -10.766 1.00 94.06 172 SER A O 1
ATOM 1357 N N . MET A 1 173 ? -7.841 -31.973 -12.770 1.00 90.12 173 MET A N 1
ATOM 1358 C CA . MET A 1 173 ? -9.205 -32.456 -12.567 1.00 90.12 173 MET A CA 1
ATOM 1359 C C . MET A 1 173 ? -9.378 -33.759 -13.349 1.00 90.12 173 MET A C 1
ATOM 1361 O O . MET A 1 173 ? -8.986 -33.818 -14.516 1.00 90.12 173 MET A O 1
ATOM 1365 N N . GLY A 1 174 ? -9.904 -34.782 -12.676 1.00 84.44 174 GLY A N 1
ATOM 1366 C CA . GLY A 1 174 ? -10.243 -36.085 -13.253 1.00 84.44 174 GLY A CA 1
ATOM 1367 C C . GLY A 1 174 ? -11.703 -36.186 -13.656 1.00 84.44 174 GLY A C 1
ATOM 1368 O O . GLY A 1 174 ? -12.506 -35.365 -13.156 1.00 84.44 174 GLY A O 1
#

pLDDT: mean 82.74, std 18.06, range [28.42, 97.06]